Protein AF-A0A3L7J0N5-F1 (afdb_monomer)

Secondary structure (DSSP, 8-state):
-----EEEEEETT--GGGGGGSPPP-HHHHHHHHHHTTEEETTSPBP-HHHHTSSS---EEESS--EEEEEEEETTEEEEEEEEESSTT-HHHHHHHHHHHHHHHHHTEEEEEGGGSSSS--

Nearest PDB structures (foldseek):
  1zpv-assembly1_C  TM=4.474E-01  e=1.740E-02  Streptococcus pneumoniae TIGR4
  8ae6-assembly1_W  TM=3.361E-01  e=8.667E-02  Saccharomyces cerevisiae
  8adl-assembly1_W  TM=3.376E-01  e=3.532E-01  Saccharomyces cerevisiae
  2wex-assembly1_A  TM=4.745E-01  e=1.759E+00  Homo sapiens
  2fjt-assembly1_B  TM=2.652E-01  e=2.458E+00  Yersinia pestis KIM10+

Sequence (122 aa):
MLLESELVFAAVGADTENLESAPALDAAVIAELMNRYDFVTAEGIPATVGGLTRDGIHEFASSETPAAISALSDGGALRALFIELLHPDDQRVHSLVMAFDALGSSSGYRLASEDAMTEHDS

Structure (mmCIF, N/CA/C/O backbone):
data_AF-A0A3L7J0N5-F1
#
_entry.id   AF-A0A3L7J0N5-F1
#
loop_
_atom_site.group_PDB
_atom_site.id
_atom_site.type_symbol
_atom_site.label_atom_id
_atom_site.label_alt_id
_atom_site.label_comp_id
_atom_site.label_asym_id
_atom_site.label_entity_id
_atom_site.label_seq_id
_atom_site.pdbx_PDB_ins_code
_atom_site.Cartn_x
_atom_site.Cartn_y
_atom_site.Cartn_z
_atom_site.occupancy
_atom_site.B_iso_or_equiv
_atom_site.auth_seq_id
_atom_site.auth_comp_id
_atom_site.auth_asym_id
_atom_site.auth_atom_id
_atom_site.pdbx_PDB_model_num
ATOM 1 N N . MET A 1 1 ? -5.110 9.279 -24.831 1.00 30.42 1 MET A N 1
ATOM 2 C CA . MET A 1 1 ? -5.285 9.409 -23.376 1.00 30.42 1 MET A CA 1
ATOM 3 C C . MET A 1 1 ? -5.731 8.051 -22.903 1.00 30.42 1 MET A C 1
ATOM 5 O O . MET A 1 1 ? -6.859 7.682 -23.192 1.00 30.42 1 MET A O 1
ATOM 9 N N . LEU A 1 2 ? -4.809 7.260 -22.367 1.00 32.66 2 LEU A N 1
ATOM 10 C CA . LEU A 1 2 ? -5.174 6.071 -21.605 1.00 32.66 2 LEU A CA 1
ATOM 11 C C . LEU A 1 2 ? -5.375 6.586 -20.181 1.00 32.66 2 LEU A C 1
ATOM 13 O O . LEU A 1 2 ? -4.525 7.339 -19.714 1.00 32.66 2 LEU A O 1
ATOM 17 N N . LEU A 1 3 ? -6.530 6.305 -19.583 1.00 41.91 3 LEU A N 1
ATOM 18 C CA . LEU A 1 3 ? -6.736 6.541 -18.159 1.00 41.91 3 LEU A CA 1
ATOM 19 C C . LEU A 1 3 ? -5.685 5.696 -17.432 1.00 41.91 3 LEU A C 1
ATOM 21 O O . LEU A 1 3 ? -5.625 4.483 -17.633 1.00 41.91 3 LEU A O 1
ATOM 25 N N . GLU A 1 4 ? -4.785 6.358 -16.715 1.00 52.78 4 GLU A N 1
ATOM 26 C CA . GLU A 1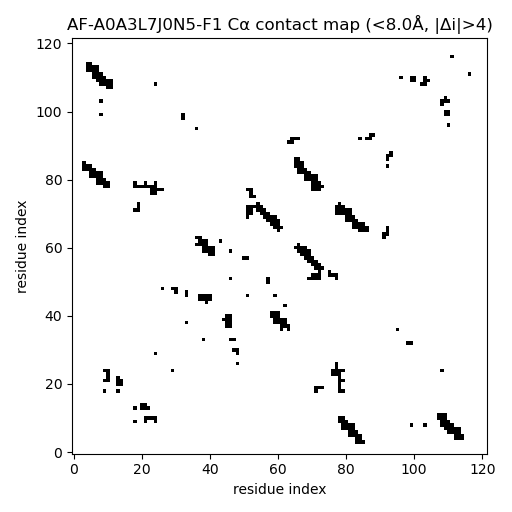 4 ? -3.852 5.716 -15.795 1.00 52.78 4 GLU A CA 1
ATOM 27 C C . GLU A 1 4 ? -4.716 5.115 -14.685 1.00 52.78 4 GLU A C 1
ATOM 29 O O . GLU A 1 4 ? -5.254 5.832 -13.850 1.00 52.78 4 GLU A O 1
ATOM 34 N N . SER A 1 5 ? -4.973 3.808 -14.757 1.00 66.00 5 SER A N 1
ATOM 35 C CA . SER A 1 5 ? -5.804 3.126 -13.769 1.00 66.00 5 SER A CA 1
ATOM 36 C C . SER A 1 5 ? -5.041 3.057 -12.448 1.00 66.00 5 SER A C 1
ATOM 38 O O . SER A 1 5 ? -4.213 2.165 -12.250 1.00 66.00 5 SER A O 1
ATOM 40 N N . GLU A 1 6 ? -5.303 4.008 -11.557 1.00 75.88 6 GLU A N 1
ATOM 41 C CA . GLU A 1 6 ? -4.825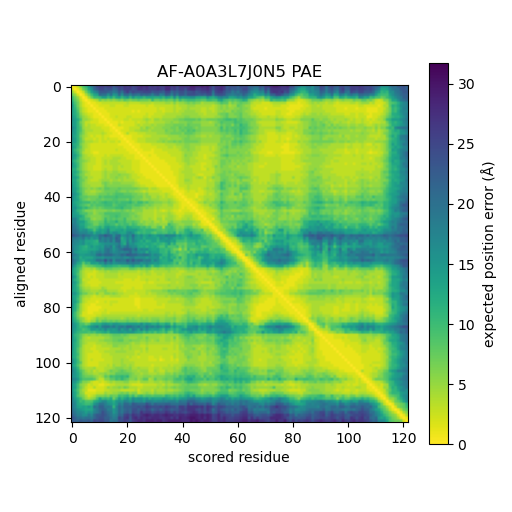 3.959 -10.182 1.00 75.88 6 GLU A CA 1
ATOM 42 C C . GLU A 1 6 ? -5.584 2.866 -9.416 1.00 75.88 6 GLU A C 1
ATOM 44 O O . GLU A 1 6 ? -6.800 2.677 -9.561 1.00 75.88 6 GLU A O 1
A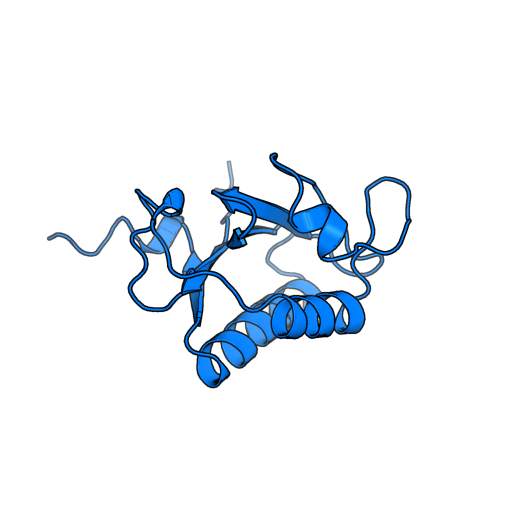TOM 49 N N . LEU A 1 7 ? -4.853 2.090 -8.617 1.00 85.62 7 LEU A N 1
ATOM 50 C CA . LEU A 1 7 ? -5.429 1.112 -7.705 1.00 85.62 7 LEU A CA 1
ATOM 51 C C . LEU A 1 7 ? -5.281 1.589 -6.264 1.00 85.62 7 LEU A C 1
ATOM 53 O O . LEU A 1 7 ? -4.198 1.980 -5.836 1.00 85.62 7 LEU A O 1
ATOM 57 N N . VAL A 1 8 ? -6.353 1.462 -5.491 1.00 88.88 8 VAL A N 1
ATOM 58 C CA . VAL A 1 8 ? -6.407 1.815 -4.075 1.00 88.88 8 VAL A CA 1
ATOM 59 C C . VAL A 1 8 ? -6.428 0.542 -3.237 1.00 88.88 8 VAL A C 1
ATOM 61 O O . VAL A 1 8 ? -7.309 -0.308 -3.389 1.00 88.88 8 VAL A O 1
ATOM 64 N N . PHE A 1 9 ? -5.466 0.410 -2.328 1.00 89.94 9 PHE A N 1
ATOM 65 C CA . PHE A 1 9 ? -5.407 -0.649 -1.327 1.00 89.94 9 PHE A CA 1
ATOM 66 C C . PHE A 1 9 ? -5.752 -0.097 0.058 1.00 89.94 9 PHE A C 1
ATOM 68 O O . PHE A 1 9 ? -4.987 0.684 0.626 1.00 89.94 9 PHE A O 1
ATOM 75 N N . ALA A 1 10 ? -6.890 -0.514 0.613 1.00 91.19 10 ALA A N 1
ATOM 76 C CA . ALA A 1 10 ? -7.414 -0.025 1.892 1.00 91.19 10 ALA A CA 1
ATOM 77 C C . AL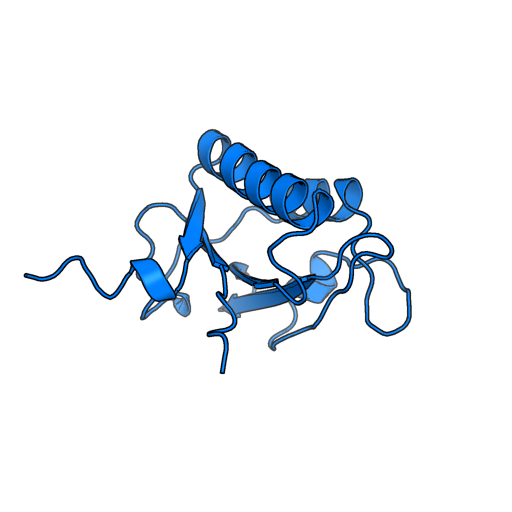A A 1 10 ? -8.173 -1.126 2.655 1.00 91.19 10 ALA A C 1
ATOM 79 O O . ALA A 1 10 ? -8.366 -2.233 2.152 1.00 91.19 10 ALA A O 1
ATOM 80 N N . ALA A 1 11 ? -8.624 -0.842 3.880 1.00 89.75 11 ALA A N 1
ATOM 81 C CA . ALA A 1 11 ? -9.469 -1.765 4.640 1.00 89.75 11 ALA A CA 1
ATOM 82 C C . ALA A 1 11 ? -10.798 -2.080 3.940 1.00 89.75 11 ALA A C 1
ATOM 84 O O . ALA A 1 11 ? -11.405 -1.225 3.297 1.00 89.75 11 ALA A O 1
ATOM 85 N N . VAL A 1 12 ? -11.277 -3.320 4.083 1.00 87.06 12 VAL A N 1
ATOM 86 C CA . VAL A 1 12 ? -12.586 -3.724 3.552 1.00 87.06 12 VAL A CA 1
ATOM 87 C C . VAL A 1 12 ? -13.678 -2.845 4.164 1.00 87.06 12 VAL A C 1
ATOM 89 O O . VAL A 1 12 ? -13.803 -2.753 5.383 1.00 87.06 12 VAL A O 1
ATOM 92 N N . GLY A 1 13 ? -14.485 -2.225 3.301 1.00 82.88 13 GLY A N 1
ATOM 93 C CA . GLY A 1 13 ? -15.552 -1.308 3.707 1.00 82.88 13 GLY A CA 1
ATOM 94 C C . GLY A 1 13 ? -15.086 0.120 4.002 1.00 82.88 13 GLY A C 1
ATOM 95 O O . GLY A 1 13 ? -15.901 0.913 4.462 1.00 82.88 13 GLY A O 1
ATOM 96 N N . ALA A 1 14 ? -13.813 0.452 3.754 1.00 86.31 14 ALA A N 1
ATOM 97 C CA . ALA A 1 14 ? -13.360 1.837 3.749 1.00 86.31 14 ALA A CA 1
ATOM 98 C C . ALA A 1 14 ? -14.085 2.637 2.657 1.00 86.31 14 ALA A C 1
ATOM 100 O O . ALA A 1 14 ? -14.281 2.147 1.543 1.00 86.31 14 ALA A O 1
ATOM 101 N N . ASP A 1 15 ? -14.464 3.864 3.001 1.00 83.88 15 ASP A N 1
ATOM 102 C CA . ASP A 1 15 ? -14.987 4.846 2.060 1.00 83.88 15 ASP A CA 1
ATOM 103 C C . ASP A 1 15 ? -13.812 5.475 1.304 1.00 83.88 15 ASP A C 1
ATOM 105 O O . ASP A 1 15 ? -12.940 6.099 1.913 1.00 83.88 15 ASP A O 1
ATOM 109 N N . THR A 1 16 ? -13.767 5.287 -0.013 1.00 77.56 16 THR A N 1
ATOM 110 C CA . THR A 1 16 ? -12.688 5.814 -0.856 1.00 77.56 16 THR A CA 1
ATOM 111 C C . THR A 1 16 ? -12.730 7.327 -1.004 1.00 77.56 16 THR A C 1
ATOM 113 O O . THR A 1 16 ? -11.689 7.925 -1.251 1.00 77.56 16 THR A O 1
ATOM 116 N N . GLU A 1 17 ? -13.886 7.963 -0.788 1.00 82.06 17 GLU A N 1
ATOM 117 C CA . GLU A 1 17 ? -13.990 9.427 -0.752 1.00 82.06 17 GLU A CA 1
ATOM 118 C C . GLU A 1 17 ? -13.494 10.008 0.584 1.00 82.06 17 GLU A C 1
ATOM 120 O O . GLU A 1 17 ? -13.232 11.207 0.686 1.00 82.06 17 GLU A O 1
ATOM 125 N N . ASN A 1 18 ? -13.336 9.166 1.614 1.00 86.75 18 ASN A N 1
ATOM 126 C CA . ASN A 1 18 ? -12.937 9.567 2.962 1.00 86.75 18 ASN A CA 1
ATOM 127 C C . ASN A 1 18 ? -11.965 8.565 3.614 1.00 86.75 18 ASN A C 1
ATOM 129 O O . ASN A 1 18 ? -12.165 8.087 4.741 1.00 86.75 18 ASN A O 1
ATOM 133 N N . LEU A 1 19 ? -10.876 8.260 2.903 1.00 87.25 19 LEU A N 1
ATOM 134 C CA . LEU A 1 19 ? -9.850 7.315 3.357 1.00 87.25 19 LEU A CA 1
ATOM 135 C C . LEU A 1 19 ? -9.119 7.771 4.629 1.00 87.25 19 LEU A C 1
ATOM 137 O O . LEU A 1 19 ? -8.589 6.932 5.352 1.00 87.25 19 LEU A O 1
ATOM 141 N N . GLU A 1 20 ? -9.136 9.064 4.961 1.00 87.69 20 GLU A N 1
ATOM 142 C CA . GLU A 1 20 ? -8.602 9.589 6.230 1.00 87.69 20 GLU A CA 1
ATOM 143 C C . GLU A 1 20 ? -9.269 8.914 7.444 1.00 87.69 20 GLU A C 1
ATOM 145 O O . GLU A 1 20 ? -8.627 8.630 8.456 1.00 87.69 20 GLU A O 1
ATOM 150 N N . SER A 1 21 ? -10.552 8.558 7.311 1.00 87.25 21 SER A N 1
ATOM 151 C CA . SER A 1 21 ? -11.324 7.863 8.345 1.00 87.25 21 SER A CA 1
ATOM 152 C C . SER A 1 21 ? -11.202 6.331 8.318 1.00 87.25 21 SER A C 1
ATOM 154 O O . SER A 1 21 ? -11.727 5.657 9.212 1.00 87.25 21 SER A O 1
ATOM 156 N N . ALA A 1 22 ? -10.518 5.762 7.318 1.00 90.06 22 ALA A N 1
ATOM 157 C CA . ALA A 1 22 ? -10.412 4.318 7.147 1.00 90.06 22 ALA A CA 1
ATOM 158 C C . ALA A 1 22 ? -9.664 3.652 8.320 1.00 90.06 22 ALA A C 1
ATOM 160 O O . ALA A 1 22 ? -8.790 4.262 8.943 1.00 90.06 22 ALA A O 1
ATOM 161 N N . PRO A 1 23 ? -9.948 2.380 8.647 1.00 91.69 23 PRO A N 1
ATOM 162 C CA . PRO A 1 23 ? -9.120 1.610 9.569 1.00 91.69 23 PRO A CA 1
ATOM 163 C C . PRO A 1 23 ? -7.639 1.619 9.167 1.00 91.69 23 PRO A C 1
ATOM 165 O O . PRO A 1 23 ? -7.306 1.597 7.985 1.00 91.69 23 PRO A O 1
ATOM 168 N N . ALA A 1 24 ? -6.750 1.642 10.163 1.00 90.81 24 ALA A N 1
ATOM 169 C CA . ALA A 1 24 ? -5.314 1.610 9.917 1.00 90.81 24 ALA A CA 1
ATOM 170 C C . ALA A 1 24 ? -4.898 0.283 9.263 1.00 90.81 24 ALA A C 1
ATOM 172 O O . ALA A 1 24 ? -5.293 -0.790 9.724 1.00 90.81 24 ALA A O 1
ATOM 173 N N . LEU A 1 25 ? -4.061 0.368 8.232 1.00 90.38 25 LEU A N 1
ATOM 174 C CA . LEU A 1 25 ? -3.349 -0.768 7.669 1.00 90.38 25 LEU A CA 1
ATOM 175 C C . LEU A 1 25 ? -2.254 -1.224 8.637 1.00 90.38 25 LEU A C 1
ATOM 177 O O . LEU A 1 25 ? -1.553 -0.415 9.252 1.00 90.38 25 LEU A O 1
ATOM 181 N N . ASP A 1 26 ? -2.079 -2.536 8.746 1.00 89.38 26 ASP A N 1
ATOM 182 C CA . ASP A 1 26 ? -1.008 -3.122 9.543 1.00 89.38 26 ASP A CA 1
ATOM 183 C C . ASP A 1 26 ? 0.355 -2.875 8.878 1.00 89.38 26 ASP A C 1
ATOM 185 O O . ASP A 1 26 ? 0.679 -3.412 7.815 1.00 89.38 26 ASP A O 1
ATOM 189 N N . ALA A 1 27 ? 1.180 -2.071 9.548 1.00 84.38 27 ALA A N 1
ATOM 190 C CA . ALA A 1 27 ? 2.533 -1.734 9.133 1.00 84.38 27 ALA A CA 1
ATOM 191 C C . ALA A 1 27 ? 3.421 -2.967 8.879 1.00 84.38 27 ALA A C 1
ATOM 193 O O . ALA A 1 27 ? 4.242 -2.941 7.965 1.00 84.38 27 ALA A O 1
ATOM 194 N N . ALA A 1 28 ? 3.279 -4.046 9.653 1.00 85.44 28 ALA A N 1
ATOM 195 C CA . ALA A 1 28 ? 4.081 -5.256 9.472 1.00 85.44 28 ALA A CA 1
ATOM 196 C C . ALA A 1 28 ? 3.702 -5.995 8.181 1.00 85.44 28 ALA A C 1
ATOM 198 O O . ALA A 1 28 ? 4.580 -6.468 7.458 1.00 85.44 28 ALA A O 1
ATOM 199 N N . VAL A 1 29 ? 2.407 -6.031 7.865 1.00 85.44 29 VAL A N 1
ATOM 200 C CA . VAL A 1 29 ? 1.874 -6.638 6.637 1.00 85.44 29 VAL A CA 1
ATOM 201 C C . VAL A 1 29 ? 2.365 -5.877 5.403 1.00 85.44 29 VAL A C 1
ATOM 203 O O . VAL A 1 29 ? 2.835 -6.482 4.440 1.00 85.44 29 VAL A O 1
ATOM 206 N N . ILE A 1 30 ? 2.343 -4.542 5.456 1.00 84.94 30 ILE A N 1
ATOM 207 C CA . ILE A 1 30 ? 2.870 -3.706 4.372 1.00 84.94 30 ILE A CA 1
ATOM 208 C C . ILE A 1 30 ? 4.392 -3.851 4.241 1.00 84.94 30 ILE A C 1
ATOM 210 O O . ILE A 1 30 ? 4.890 -3.988 3.125 1.00 84.94 30 ILE A O 1
ATOM 214 N N . ALA A 1 31 ? 5.139 -3.909 5.351 1.00 83.00 31 ALA A N 1
ATOM 215 C CA . ALA A 1 31 ? 6.589 -4.124 5.322 1.00 83.00 31 ALA A CA 1
ATOM 216 C C . ALA A 1 31 ? 6.980 -5.433 4.619 1.00 83.00 31 ALA A C 1
ATOM 218 O O . ALA A 1 31 ? 7.962 -5.467 3.875 1.00 83.00 31 ALA A O 1
ATOM 219 N N . GLU A 1 32 ? 6.236 -6.518 4.856 1.00 83.25 32 GLU A N 1
ATOM 220 C CA . GLU A 1 32 ? 6.483 -7.803 4.198 1.00 83.25 32 GLU A CA 1
ATOM 221 C C . GLU A 1 32 ? 6.315 -7.690 2.679 1.00 83.25 32 GLU A C 1
ATOM 223 O O . GLU A 1 32 ? 7.166 -8.173 1.928 1.00 83.25 32 GLU A O 1
ATOM 228 N N . LEU A 1 33 ? 5.255 -7.015 2.226 1.00 81.25 33 LEU A N 1
ATOM 229 C CA . LEU A 1 33 ? 5.007 -6.805 0.804 1.00 81.25 33 LEU A CA 1
ATOM 230 C C . LEU A 1 33 ? 6.107 -5.950 0.161 1.00 81.25 33 LEU A C 1
ATOM 232 O O . LEU A 1 33 ? 6.651 -6.340 -0.869 1.00 81.25 33 LEU A O 1
ATOM 236 N N . MET A 1 34 ? 6.501 -4.843 0.793 1.00 79.81 34 MET A N 1
ATOM 237 C CA . MET A 1 34 ? 7.573 -3.980 0.281 1.00 79.81 34 MET A CA 1
ATOM 238 C C . MET A 1 34 ? 8.900 -4.729 0.121 1.00 79.81 34 MET A C 1
ATOM 240 O O . MET A 1 34 ? 9.575 -4.573 -0.893 1.00 79.81 34 MET A O 1
ATOM 244 N N . ASN A 1 35 ? 9.255 -5.562 1.104 1.00 79.31 35 ASN A N 1
ATOM 245 C CA . ASN A 1 35 ? 10.467 -6.380 1.055 1.00 79.31 35 ASN A CA 1
ATOM 246 C C . ASN A 1 35 ? 10.387 -7.475 -0.015 1.00 79.31 35 ASN A C 1
ATOM 248 O O . ASN A 1 35 ? 11.398 -7.821 -0.609 1.00 79.31 35 ASN A O 1
ATOM 252 N N . ARG A 1 36 ? 9.201 -8.046 -0.259 1.00 79.12 36 ARG A N 1
ATOM 253 C CA . ARG A 1 36 ? 9.014 -9.098 -1.270 1.00 79.12 36 ARG A CA 1
ATOM 254 C C . ARG A 1 36 ? 9.188 -8.583 -2.702 1.00 79.12 36 ARG A C 1
ATOM 256 O O . ARG A 1 36 ? 9.572 -9.369 -3.562 1.00 79.12 36 ARG A O 1
ATOM 263 N N . TYR A 1 37 ? 8.886 -7.310 -2.948 1.00 76.25 37 TYR A N 1
ATOM 264 C CA . TYR A 1 37 ? 8.915 -6.695 -4.282 1.00 76.25 37 TYR A CA 1
ATOM 265 C C . TYR A 1 37 ? 10.009 -5.629 -4.448 1.00 76.25 37 TYR A C 1
ATOM 267 O O . TYR A 1 37 ? 9.986 -4.874 -5.426 1.00 76.25 37 TYR A O 1
ATOM 275 N N . ASP A 1 38 ? 10.955 -5.574 -3.504 1.00 76.81 38 ASP A N 1
ATOM 276 C CA . ASP A 1 38 ? 12.122 -4.687 -3.516 1.00 76.81 38 ASP A CA 1
ATOM 277 C C . ASP A 1 38 ? 11.762 -3.238 -3.877 1.00 76.81 38 ASP A C 1
ATOM 279 O O . ASP A 1 38 ? 12.318 -2.638 -4.805 1.00 76.81 38 ASP A O 1
ATOM 283 N N . PHE A 1 39 ? 10.779 -2.674 -3.169 1.00 78.12 39 PHE A N 1
ATOM 284 C CA . PHE A 1 39 ? 10.396 -1.277 -3.374 1.00 78.12 39 PHE A CA 1
ATOM 285 C C . PHE A 1 39 ? 11.572 -0.366 -3.025 1.00 78.12 39 PHE A C 1
ATOM 287 O O . PHE A 1 39 ? 12.170 -0.490 -1.954 1.00 78.12 39 PHE A O 1
ATOM 294 N N . VAL A 1 40 ? 11.883 0.578 -3.909 1.00 74.94 40 VAL A N 1
ATOM 295 C CA . VAL A 1 40 ? 12.939 1.573 -3.736 1.00 74.94 40 VAL A CA 1
ATOM 296 C C . VAL A 1 40 ? 12.405 2.986 -3.966 1.00 74.94 40 VAL A C 1
ATOM 298 O O . VAL A 1 40 ? 11.444 3.210 -4.696 1.00 74.94 40 VAL A O 1
ATOM 301 N N . THR A 1 41 ? 13.016 3.972 -3.322 1.00 71.94 41 THR A N 1
ATOM 302 C CA . THR A 1 41 ? 12.755 5.388 -3.607 1.00 71.94 41 THR A CA 1
ATOM 303 C C . THR A 1 41 ? 13.290 5.763 -4.992 1.00 71.94 41 THR A C 1
ATOM 305 O O . THR A 1 41 ? 14.095 5.034 -5.576 1.00 71.94 41 THR A O 1
ATOM 308 N N . ALA A 1 42 ? 12.938 6.953 -5.486 1.00 66.94 42 ALA A N 1
ATOM 309 C CA . ALA A 1 42 ? 13.540 7.533 -6.694 1.00 66.94 42 ALA A CA 1
ATOM 310 C C . ALA A 1 42 ? 15.087 7.603 -6.654 1.00 66.94 42 ALA A C 1
ATOM 312 O O . ALA A 1 42 ? 15.745 7.645 -7.691 1.00 66.94 42 ALA A O 1
ATOM 313 N N . GLU A 1 43 ? 15.680 7.588 -5.458 1.00 68.12 43 GLU A N 1
ATOM 314 C CA . GLU A 1 43 ? 17.130 7.609 -5.230 1.00 68.12 43 GLU A CA 1
ATOM 315 C C . GLU A 1 43 ? 17.756 6.198 -5.199 1.00 68.12 43 GLU A C 1
ATOM 317 O O . GLU A 1 43 ? 18.963 6.060 -5.000 1.00 68.12 43 GLU A O 1
ATOM 322 N N . GLY A 1 44 ? 16.956 5.139 -5.384 1.00 69.31 44 GLY A N 1
ATOM 323 C CA . GLY A 1 44 ? 17.403 3.743 -5.364 1.00 69.31 44 GLY A CA 1
ATOM 324 C C . GLY A 1 44 ? 17.616 3.166 -3.961 1.00 69.31 44 GLY A C 1
ATOM 325 O O . GLY A 1 44 ? 18.298 2.153 -3.807 1.00 69.31 44 GLY A O 1
ATOM 326 N N . ILE A 1 45 ? 17.064 3.806 -2.927 1.00 77.12 45 ILE A N 1
ATOM 327 C CA . ILE A 1 45 ? 17.177 3.362 -1.531 1.00 77.12 45 ILE A CA 1
ATOM 328 C C . ILE A 1 45 ? 15.984 2.457 -1.200 1.00 77.12 45 ILE A C 1
ATOM 330 O O . ILE A 1 45 ? 14.864 2.841 -1.532 1.00 77.12 45 ILE A O 1
ATOM 334 N N . PRO A 1 46 ? 16.165 1.311 -0.512 1.00 77.25 46 PRO A N 1
ATOM 335 C CA . PRO A 1 46 ? 15.049 0.477 -0.072 1.00 77.25 46 PRO A CA 1
ATOM 336 C C . PRO A 1 46 ? 13.991 1.278 0.689 1.00 77.25 46 PRO A C 1
ATOM 338 O O . PRO A 1 46 ? 14.290 1.978 1.663 1.00 77.25 46 PRO A O 1
ATOM 341 N N . ALA A 1 47 ? 12.749 1.177 0.230 1.00 75.75 47 ALA A N 1
ATOM 342 C CA . ALA A 1 47 ? 11.611 1.816 0.853 1.00 75.75 47 ALA A CA 1
ATOM 343 C C . ALA A 1 47 ? 11.364 1.200 2.237 1.00 75.75 47 ALA A C 1
ATOM 345 O O . ALA A 1 47 ? 11.547 0.004 2.460 1.00 75.75 47 ALA A O 1
ATOM 346 N N . THR A 1 48 ? 10.930 2.021 3.189 1.00 77.19 48 THR A N 1
ATOM 347 C CA . THR A 1 48 ? 10.599 1.566 4.546 1.00 77.19 48 THR A CA 1
ATOM 348 C C . THR A 1 48 ? 9.194 2.013 4.906 1.00 77.19 48 THR A C 1
ATOM 350 O O . THR A 1 48 ? 8.742 3.060 4.442 1.00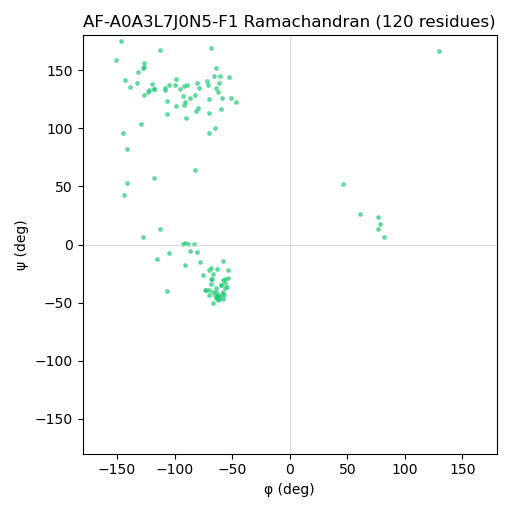 77.19 48 THR A O 1
ATOM 353 N N . VAL A 1 49 ? 8.517 1.274 5.787 1.00 74.75 49 VAL A N 1
ATOM 354 C CA . VAL A 1 49 ? 7.188 1.679 6.273 1.00 74.75 49 VAL A CA 1
ATOM 355 C C . VAL A 1 49 ? 7.237 3.033 6.976 1.00 74.75 49 VAL A C 1
ATOM 357 O O . VAL A 1 49 ? 6.346 3.844 6.781 1.00 74.75 49 VAL A O 1
ATOM 360 N N . GLY A 1 50 ? 8.326 3.335 7.693 1.00 70.00 50 GLY A N 1
ATOM 361 C CA . GLY A 1 50 ? 8.552 4.666 8.266 1.00 70.00 50 GLY A CA 1
ATOM 362 C C . GLY A 1 50 ? 8.569 5.790 7.218 1.00 70.00 50 GLY A C 1
ATOM 363 O O . GLY A 1 50 ? 8.169 6.915 7.513 1.00 70.00 50 GLY A O 1
ATOM 364 N N . GLY A 1 51 ? 9.008 5.480 5.993 1.00 68.25 51 GLY A N 1
ATOM 365 C CA . GLY A 1 51 ? 8.932 6.368 4.834 1.00 68.25 51 GLY A CA 1
ATOM 366 C C . GLY A 1 51 ? 7.510 6.528 4.293 1.00 68.25 51 GLY A C 1
ATOM 367 O O . GLY A 1 51 ? 7.129 7.648 3.983 1.00 68.25 51 GLY A O 1
ATOM 368 N N . LEU A 1 52 ? 6.712 5.452 4.264 1.00 65.94 52 LEU A N 1
ATOM 369 C CA . LEU A 1 52 ? 5.289 5.490 3.878 1.00 65.94 52 LEU A CA 1
ATOM 370 C C . LEU A 1 52 ? 4.414 6.248 4.884 1.00 65.94 52 LEU A C 1
ATOM 372 O O . LEU A 1 52 ? 3.401 6.830 4.514 1.00 65.94 52 LEU A O 1
ATOM 376 N N . THR A 1 53 ? 4.796 6.233 6.162 1.00 60.62 53 THR A N 1
ATOM 377 C CA . THR A 1 53 ? 4.046 6.882 7.246 1.00 60.62 53 THR A CA 1
ATOM 378 C C . THR A 1 53 ? 4.336 8.377 7.407 1.00 60.62 53 THR A C 1
ATOM 380 O O . THR A 1 53 ? 3.823 9.000 8.333 1.00 60.62 53 THR A O 1
ATOM 383 N N . ARG A 1 54 ? 5.206 8.961 6.571 1.00 60.03 54 ARG A N 1
ATOM 384 C CA . ARG A 1 54 ? 5.429 10.414 6.546 1.00 60.03 54 ARG A CA 1
ATOM 385 C C . ARG A 1 54 ? 4.347 11.071 5.699 1.00 60.03 54 ARG A C 1
ATOM 387 O O . ARG A 1 54 ? 4.201 10.687 4.547 1.00 60.03 54 ARG A O 1
ATOM 394 N N . ASP A 1 55 ? 3.678 12.087 6.241 1.00 49.34 55 ASP A N 1
ATOM 395 C CA . ASP A 1 55 ? 2.646 12.857 5.535 1.00 49.34 55 ASP A CA 1
ATOM 396 C C . ASP A 1 55 ? 3.102 13.254 4.120 1.00 49.34 55 ASP A C 1
ATOM 398 O O . ASP A 1 55 ? 4.143 13.900 3.950 1.00 49.34 55 ASP A O 1
ATOM 402 N N . GLY A 1 56 ? 2.328 12.852 3.110 1.00 49.34 56 GLY A N 1
ATOM 403 C CA . GLY A 1 56 ? 2.570 13.170 1.704 1.00 49.34 56 GLY A CA 1
ATOM 404 C C . GLY A 1 56 ? 2.531 11.961 0.769 1.00 49.34 56 GLY A C 1
ATOM 405 O O . GLY A 1 56 ? 2.575 10.808 1.187 1.00 49.34 56 GLY A O 1
ATOM 406 N N . ILE A 1 57 ? 2.462 12.258 -0.527 1.00 51.38 57 ILE A N 1
ATOM 407 C CA . ILE A 1 57 ? 2.587 11.291 -1.619 1.00 51.38 57 ILE A CA 1
ATOM 408 C C . ILE A 1 57 ? 4.086 11.051 -1.827 1.00 51.38 57 ILE A C 1
ATOM 410 O O . ILE A 1 57 ? 4.825 11.973 -2.172 1.00 51.38 57 ILE A O 1
ATOM 414 N N . HIS A 1 58 ? 4.549 9.831 -1.570 1.00 59.06 58 HIS A N 1
ATOM 415 C CA . HIS A 1 58 ? 5.909 9.398 -1.901 1.00 59.06 58 HIS A CA 1
ATOM 416 C C . HIS A 1 58 ? 5.806 8.498 -3.115 1.00 59.06 5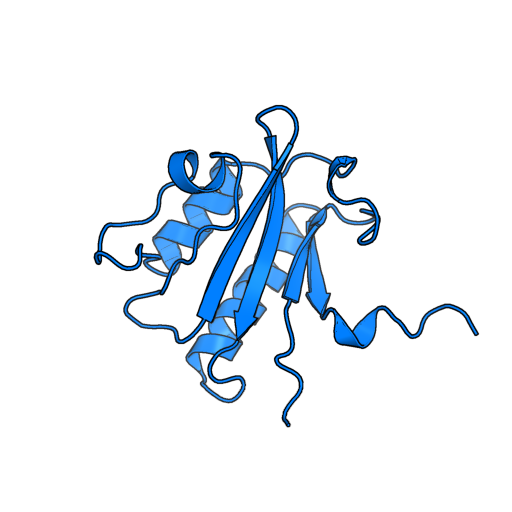8 HIS A C 1
ATOM 418 O O . HIS A 1 58 ? 4.901 7.682 -3.140 1.00 59.06 58 HIS A O 1
ATOM 424 N N . GLU A 1 59 ? 6.693 8.629 -4.092 1.00 55.12 59 GLU A N 1
ATOM 425 C CA . GLU A 1 59 ? 6.753 7.719 -5.235 1.00 55.12 59 GLU A CA 1
ATOM 426 C C . GLU A 1 59 ? 7.854 6.687 -4.982 1.00 55.12 59 GLU A C 1
ATOM 428 O O . GLU A 1 59 ? 9.034 7.027 -4.823 1.00 55.12 59 GLU A O 1
ATOM 433 N N . PHE A 1 60 ? 7.472 5.415 -4.934 1.00 61.81 60 PHE A N 1
ATOM 434 C CA . PHE A 1 60 ? 8.422 4.305 -4.939 1.00 61.81 60 PHE A CA 1
ATOM 435 C C . PHE A 1 60 ? 8.361 3.601 -6.283 1.00 61.81 60 PHE A C 1
ATOM 437 O O . PHE A 1 60 ? 7.276 3.275 -6.753 1.00 61.81 60 PHE A O 1
ATOM 444 N N . ALA A 1 61 ? 9.526 3.334 -6.861 1.00 57.28 61 ALA A N 1
ATOM 445 C CA . ALA A 1 61 ? 9.673 2.414 -7.975 1.00 57.28 61 ALA A CA 1
ATOM 446 C C . ALA A 1 61 ? 10.153 1.079 -7.408 1.00 57.28 61 ALA A C 1
ATOM 448 O O . ALA A 1 61 ? 10.980 1.043 -6.505 1.00 57.28 61 ALA A O 1
ATOM 449 N N . SER A 1 62 ? 9.694 -0.049 -7.929 1.00 56.75 62 SER A N 1
ATOM 450 C CA . SER A 1 62 ? 10.459 -1.284 -7.743 1.00 56.75 62 SER A CA 1
ATOM 451 C C . SER A 1 62 ? 11.582 -1.272 -8.776 1.00 56.75 62 SER A C 1
ATOM 453 O O . SER A 1 62 ? 11.345 -0.919 -9.931 1.00 56.75 62 SER A O 1
ATOM 455 N N . SER A 1 63 ? 12.797 -1.690 -8.405 1.00 55.66 63 SER A N 1
ATOM 456 C CA . SER A 1 63 ? 13.889 -1.840 -9.388 1.00 55.66 63 SER A CA 1
ATOM 457 C C . SER A 1 63 ? 13.533 -2.811 -10.528 1.00 55.66 63 SER A C 1
ATOM 459 O O . SER A 1 63 ? 14.175 -2.804 -11.580 1.00 55.66 63 SER A O 1
ATOM 461 N N . GLU A 1 64 ? 12.468 -3.601 -10.344 1.00 57.84 64 GLU A N 1
ATOM 462 C CA . GLU A 1 64 ? 11.945 -4.544 -11.320 1.00 57.84 64 GLU A CA 1
ATOM 463 C C . GLU A 1 64 ? 10.534 -4.220 -11.844 1.00 57.84 64 GLU A C 1
ATOM 465 O O . GLU A 1 64 ? 10.140 -4.816 -12.846 1.00 57.84 64 GLU A O 1
ATOM 470 N N . THR A 1 65 ? 9.770 -3.297 -11.249 1.00 61.69 65 THR A N 1
ATOM 471 C CA . THR A 1 65 ? 8.330 -3.139 -11.561 1.00 61.69 65 THR A CA 1
ATOM 472 C C . THR A 1 65 ? 7.976 -1.697 -11.947 1.00 61.69 65 THR A C 1
ATOM 474 O O . THR A 1 65 ? 8.291 -0.787 -11.180 1.00 61.69 65 THR A O 1
ATOM 477 N N . PRO A 1 66 ? 7.297 -1.465 -13.090 1.00 67.56 66 PRO A N 1
ATOM 478 C CA . PRO A 1 66 ? 6.912 -0.132 -13.556 1.00 67.56 66 PRO A CA 1
ATOM 479 C C . PRO A 1 66 ? 5.615 0.341 -12.874 1.00 67.56 66 PRO A C 1
ATOM 481 O O . PRO A 1 66 ? 4.581 0.492 -13.522 1.00 67.56 66 PRO A O 1
ATOM 484 N N . ALA A 1 67 ? 5.652 0.530 -11.557 1.00 69.06 67 ALA A N 1
ATOM 485 C CA . ALA A 1 67 ? 4.547 1.099 -10.790 1.00 69.06 67 ALA A CA 1
ATOM 486 C C . ALA A 1 67 ? 5.077 2.180 -9.847 1.00 69.06 67 ALA A C 1
ATOM 488 O O . ALA A 1 67 ? 6.139 1.986 -9.249 1.00 69.06 67 ALA A O 1
ATOM 489 N N . ALA A 1 68 ? 4.340 3.283 -9.725 1.00 75.06 68 ALA A N 1
ATOM 490 C CA . ALA A 1 68 ? 4.533 4.266 -8.672 1.00 75.06 68 ALA A CA 1
ATOM 491 C C . ALA A 1 68 ? 3.559 3.948 -7.535 1.00 75.06 68 ALA A C 1
ATOM 493 O O . ALA A 1 68 ? 2.398 3.622 -7.765 1.00 75.06 68 ALA A O 1
ATOM 494 N N . ILE A 1 69 ? 4.047 3.964 -6.299 1.00 76.69 69 ILE A N 1
ATOM 495 C CA . ILE A 1 69 ? 3.226 3.659 -5.123 1.00 76.69 69 ILE A CA 1
ATOM 496 C C . ILE A 1 69 ? 3.278 4.834 -4.190 1.00 76.69 69 ILE A C 1
ATOM 498 O O . ILE A 1 69 ? 4.381 5.261 -3.878 1.00 76.69 69 ILE A O 1
ATOM 502 N N . SER A 1 70 ? 2.127 5.269 -3.695 1.00 78.19 70 SER A N 1
ATOM 503 C CA . SER A 1 70 ? 1.989 6.349 -2.725 1.00 78.19 70 SER A CA 1
ATOM 504 C C . SER A 1 70 ? 1.174 5.918 -1.517 1.00 78.19 70 SER A C 1
ATOM 506 O O . SER A 1 70 ? 0.420 4.954 -1.569 1.00 78.19 70 SER A O 1
ATOM 508 N N . ALA A 1 71 ? 1.366 6.594 -0.388 1.00 82.69 71 ALA A N 1
ATOM 509 C CA . ALA A 1 71 ? 0.759 6.222 0.882 1.00 82.69 71 ALA A CA 1
ATOM 510 C C . ALA A 1 71 ? -0.065 7.375 1.446 1.00 82.69 71 ALA A C 1
ATOM 512 O O . ALA A 1 71 ? 0.430 8.492 1.559 1.00 82.69 71 ALA A O 1
ATOM 513 N N . LEU A 1 72 ? -1.300 7.087 1.857 1.00 85.38 72 LEU A N 1
ATOM 514 C CA . LEU A 1 72 ? -2.073 7.998 2.692 1.00 85.38 72 LEU A CA 1
ATOM 515 C C . LEU A 1 72 ? -1.824 7.658 4.152 1.00 85.38 72 LEU A C 1
ATOM 517 O O . LEU A 1 72 ? -2.160 6.559 4.600 1.00 85.38 72 LEU A O 1
ATOM 521 N N . SER A 1 73 ? -1.303 8.621 4.900 1.00 85.31 73 SER A N 1
ATOM 522 C CA . SER A 1 73 ? -1.198 8.531 6.351 1.00 85.31 73 SER A CA 1
ATOM 523 C C . SER A 1 73 ? -2.017 9.636 6.997 1.00 85.31 73 SER A C 1
ATOM 525 O O . SER A 1 73 ? -1.924 10.785 6.585 1.00 85.31 73 SER A O 1
ATOM 527 N N . ASP A 1 74 ? -2.803 9.279 8.012 1.00 84.94 74 ASP A N 1
ATOM 528 C CA . ASP A 1 74 ? -3.554 10.234 8.827 1.00 84.94 74 ASP A CA 1
ATOM 529 C C . ASP A 1 74 ? -3.501 9.837 10.307 1.00 84.94 74 ASP A C 1
ATOM 531 O O . ASP A 1 74 ? -3.636 8.660 10.673 1.00 84.94 74 ASP A O 1
ATOM 535 N N . GLY A 1 75 ? -3.261 10.825 11.171 1.00 82.06 75 GLY A N 1
ATOM 536 C CA . GLY A 1 75 ? -3.092 10.617 12.611 1.00 82.06 75 GLY A CA 1
ATOM 537 C C . GLY A 1 75 ? -1.913 9.703 12.979 1.00 82.06 75 GLY A C 1
ATOM 538 O O . GLY A 1 75 ? -1.953 9.046 14.019 1.00 82.06 75 GLY A O 1
ATOM 539 N N . GLY A 1 76 ? -0.881 9.625 12.129 1.00 80.44 76 GLY A N 1
ATOM 540 C CA . GLY A 1 76 ? 0.277 8.739 12.316 1.00 80.44 76 GLY A CA 1
ATOM 541 C C . GLY A 1 76 ? 0.015 7.266 11.983 1.00 80.44 76 GLY A C 1
ATOM 542 O O . GLY A 1 76 ? 0.818 6.409 12.351 1.00 80.44 76 GLY A O 1
ATOM 543 N N . ALA A 1 77 ? -1.095 6.963 11.308 1.00 84.88 77 ALA A N 1
ATOM 544 C CA . ALA A 1 77 ? -1.434 5.624 10.848 1.00 84.88 77 ALA A CA 1
ATOM 545 C C . ALA A 1 77 ? -1.570 5.593 9.325 1.00 84.88 77 ALA A C 1
ATOM 547 O O . ALA A 1 77 ? -2.172 6.486 8.732 1.00 84.88 77 ALA A O 1
ATOM 548 N N . LEU A 1 78 ? -1.046 4.535 8.707 1.00 88.56 78 LEU A N 1
ATOM 549 C CA . LEU A 1 78 ? -1.224 4.273 7.284 1.00 88.56 78 LEU A CA 1
ATOM 550 C C . LEU A 1 78 ? -2.680 3.865 7.029 1.00 88.56 78 LEU A C 1
ATOM 552 O O . LEU A 1 78 ? -3.171 2.933 7.661 1.00 88.56 78 LEU A O 1
ATOM 556 N N . ARG A 1 79 ? -3.371 4.558 6.127 1.00 89.50 79 ARG A N 1
ATOM 557 C CA . ARG A 1 79 ? -4.799 4.356 5.828 1.00 89.50 79 ARG A CA 1
ATOM 558 C C . ARG A 1 79 ? -5.025 3.665 4.494 1.00 89.50 79 ARG A C 1
ATOM 560 O O . ARG A 1 79 ? -5.886 2.796 4.388 1.00 89.50 79 ARG A O 1
ATOM 567 N N . ALA A 1 80 ? -4.233 4.042 3.498 1.00 89.31 80 ALA A N 1
ATOM 568 C CA . ALA A 1 80 ? -4.330 3.505 2.153 1.00 89.31 80 ALA A CA 1
ATOM 569 C C . ALA A 1 80 ? -2.973 3.521 1.448 1.00 89.31 80 ALA A C 1
ATOM 571 O O . ALA A 1 80 ? -2.079 4.296 1.804 1.00 89.31 80 ALA A O 1
ATOM 572 N N . LEU A 1 81 ? -2.847 2.674 0.431 1.00 86.94 81 LEU A N 1
ATOM 573 C CA . LEU A 1 81 ? -1.797 2.756 -0.576 1.00 86.94 81 LEU A CA 1
ATOM 574 C C . LEU A 1 81 ? -2.442 2.980 -1.942 1.00 86.94 81 LEU A C 1
ATOM 576 O O . LEU A 1 81 ? -3.391 2.283 -2.291 1.00 86.94 81 LEU A O 1
ATOM 580 N N . PHE A 1 82 ? -1.902 3.922 -2.697 1.00 84.56 82 PHE A N 1
ATOM 581 C CA . PHE A 1 82 ? -2.230 4.171 -4.093 1.00 84.56 82 PHE A CA 1
ATOM 582 C C . PHE A 1 82 ? -1.153 3.532 -4.957 1.00 84.56 82 PHE A C 1
ATOM 584 O O . PHE A 1 82 ? 0.029 3.595 -4.617 1.00 84.56 82 PHE A O 1
ATO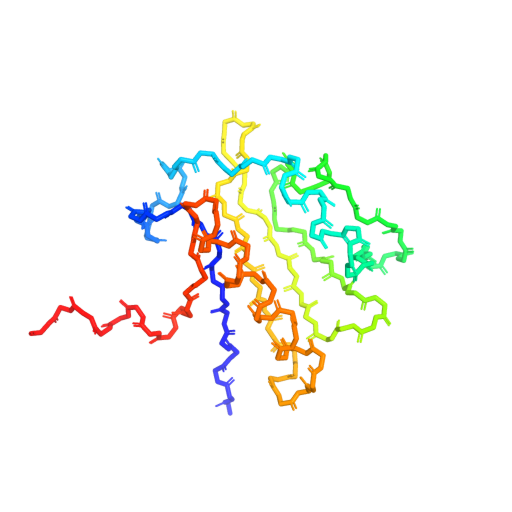M 591 N N . ILE A 1 83 ? -1.555 2.867 -6.031 1.00 80.94 83 ILE A N 1
ATOM 592 C CA . ILE A 1 83 ? -0.666 2.145 -6.936 1.00 80.94 83 ILE A CA 1
ATOM 593 C C . ILE A 1 83 ? -0.997 2.605 -8.350 1.00 80.94 83 ILE A C 1
ATOM 595 O O . ILE A 1 83 ? -1.992 2.182 -8.936 1.00 80.94 83 ILE A O 1
ATOM 599 N N . GLU A 1 84 ? -0.140 3.450 -8.896 1.00 78.81 84 GLU A N 1
ATOM 600 C CA . GLU A 1 84 ? -0.220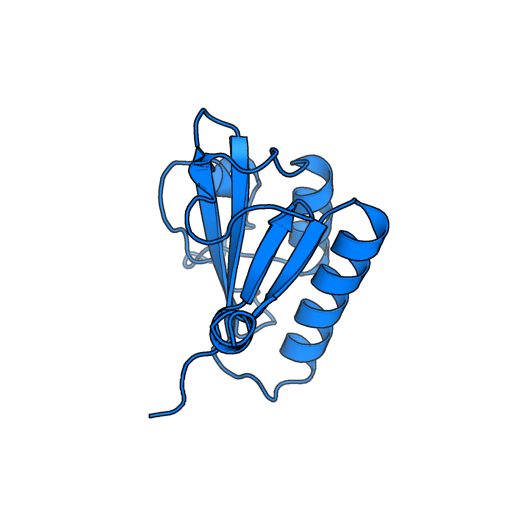 3.937 -10.262 1.00 78.81 84 GLU A CA 1
ATOM 601 C C . GLU A 1 84 ? 0.584 3.013 -11.186 1.00 78.81 84 GLU A C 1
ATOM 603 O O . GLU A 1 84 ? 1.780 2.762 -10.992 1.00 78.81 84 GLU A O 1
ATOM 608 N N . LEU A 1 85 ? -0.088 2.461 -12.197 1.00 75.31 85 LEU A N 1
ATOM 609 C CA . LEU A 1 85 ? 0.509 1.522 -13.142 1.00 75.31 85 LEU A CA 1
ATOM 610 C C . LEU A 1 85 ? 1.100 2.275 -14.337 1.00 75.31 85 LEU A C 1
ATOM 612 O O . LEU A 1 85 ? 0.369 2.724 -15.215 1.00 75.31 85 LEU A O 1
ATOM 616 N N . LEU A 1 86 ? 2.430 2.336 -14.432 1.00 71.00 86 LEU A N 1
ATOM 617 C CA . LEU A 1 86 ? 3.108 3.037 -15.530 1.00 71.00 86 LEU A CA 1
ATOM 618 C C . LEU A 1 86 ? 3.051 2.232 -16.845 1.00 71.00 86 LEU A C 1
ATOM 620 O O . LEU A 1 86 ? 3.070 2.812 -17.931 1.00 71.00 86 LEU A O 1
ATOM 624 N N . HIS A 1 87 ? 2.933 0.896 -16.760 1.00 69.31 87 HIS A N 1
ATOM 625 C CA . HIS A 1 87 ? 2.706 -0.013 -17.896 1.00 69.31 87 HIS A CA 1
ATOM 626 C C . HIS A 1 87 ? 1.807 -1.211 -17.504 1.00 69.31 87 HIS A C 1
ATOM 628 O O . HIS A 1 87 ? 2.315 -2.211 -16.995 1.00 69.31 87 HIS A O 1
ATOM 634 N N . PRO A 1 88 ? 0.483 -1.163 -17.749 1.00 58.91 88 PRO A N 1
ATOM 635 C CA . PRO A 1 88 ? -0.473 -2.133 -17.193 1.00 58.91 88 PRO A CA 1
ATOM 636 C C . PRO A 1 88 ? -0.352 -3.573 -17.734 1.00 58.91 88 PRO A C 1
ATOM 638 O O . PRO A 1 88 ? -0.790 -4.507 -17.066 1.00 58.91 88 PRO A O 1
ATOM 641 N N . ASP A 1 89 ? 0.270 -3.774 -18.900 1.00 65.38 89 ASP A N 1
ATOM 642 C CA . ASP A 1 89 ? 0.352 -5.084 -19.573 1.00 65.38 89 ASP A CA 1
ATOM 643 C C . ASP A 1 89 ? 1.590 -5.921 -19.193 1.00 65.38 89 ASP A C 1
ATOM 645 O O . ASP A 1 89 ? 1.786 -7.024 -19.713 1.00 65.38 89 ASP A O 1
ATOM 649 N N . ASP A 1 90 ? 2.452 -5.427 -18.303 1.00 71.06 90 ASP A N 1
ATOM 650 C CA . ASP A 1 90 ? 3.678 -6.140 -17.950 1.00 71.06 90 ASP A CA 1
ATOM 651 C C . ASP A 1 90 ? 3.395 -7.280 -16.952 1.00 71.06 90 ASP A C 1
ATOM 653 O O . ASP A 1 90 ? 2.713 -7.096 -15.939 1.00 71.06 90 ASP A O 1
ATOM 657 N N . GLN A 1 91 ? 3.961 -8.472 -17.177 1.00 74.88 91 GLN A N 1
ATOM 658 C CA . GLN A 1 91 ? 3.746 -9.655 -16.317 1.00 74.88 91 GLN A CA 1
ATOM 659 C C . GLN A 1 91 ? 4.054 -9.366 -14.833 1.00 74.88 91 GLN A C 1
ATOM 661 O O . GLN A 1 91 ? 3.473 -9.964 -13.920 1.00 74.88 91 GLN A O 1
ATOM 666 N N . ARG A 1 92 ? 4.971 -8.429 -14.589 1.00 71.00 92 ARG A N 1
ATOM 667 C CA . ARG A 1 92 ? 5.371 -7.983 -13.255 1.00 71.00 92 ARG A CA 1
ATOM 668 C C . ARG A 1 92 ? 4.313 -7.112 -12.582 1.00 71.00 92 ARG A C 1
ATOM 670 O O . ARG A 1 92 ? 4.058 -7.311 -11.399 1.00 71.00 92 ARG A O 1
ATOM 677 N N . VAL A 1 93 ? 3.646 -6.231 -13.330 1.00 73.06 93 VAL A N 1
ATOM 678 C CA . VAL A 1 93 ? 2.497 -5.461 -12.830 1.00 73.06 93 VAL A CA 1
ATOM 679 C C . VAL A 1 93 ? 1.368 -6.406 -12.443 1.00 73.06 93 VAL A C 1
ATOM 681 O O . VAL A 1 93 ? 0.865 -6.331 -11.325 1.00 73.06 93 VAL A O 1
ATOM 684 N N . HIS A 1 94 ? 1.046 -7.377 -13.300 1.00 77.75 94 HIS A N 1
ATOM 685 C CA . HIS A 1 94 ? 0.049 -8.394 -12.967 1.00 77.75 94 HIS A CA 1
ATOM 686 C C . HIS A 1 94 ? 0.406 -9.159 -11.681 1.00 77.75 94 HIS A C 1
ATOM 688 O O . HIS A 1 94 ? -0.438 -9.351 -10.808 1.00 77.75 94 HIS A O 1
ATOM 694 N N . SER A 1 95 ? 1.678 -9.538 -11.525 1.00 79.31 95 SER A N 1
ATOM 695 C CA . SER A 1 95 ? 2.167 -10.230 -10.325 1.00 79.31 95 SER A CA 1
ATOM 696 C C . SER A 1 95 ? 2.069 -9.369 -9.061 1.00 79.31 95 SER A C 1
ATOM 698 O O . SER A 1 95 ? 1.750 -9.898 -7.997 1.00 79.31 95 SER A O 1
ATOM 700 N N . LEU A 1 96 ? 2.315 -8.059 -9.167 1.00 79.44 96 LEU A N 1
ATOM 701 C CA . LEU A 1 96 ? 2.173 -7.103 -8.069 1.00 79.44 96 LEU A CA 1
ATOM 702 C C . LEU A 1 96 ? 0.705 -6.960 -7.647 1.00 79.44 96 LEU A C 1
ATOM 704 O O . LEU A 1 96 ? 0.383 -7.122 -6.473 1.00 79.44 96 LEU A O 1
ATOM 708 N N . VAL A 1 97 ? -0.192 -6.724 -8.608 1.00 81.44 97 VAL A N 1
ATOM 709 C CA . VAL A 1 97 ? -1.640 -6.587 -8.377 1.00 81.44 97 VAL A CA 1
ATOM 710 C C . VAL A 1 97 ? -2.205 -7.838 -7.706 1.00 81.44 97 VAL A C 1
ATOM 712 O O . VAL A 1 97 ? -2.893 -7.740 -6.691 1.00 81.44 97 VAL A O 1
ATOM 715 N N . MET A 1 98 ? -1.848 -9.026 -8.205 1.00 83.88 98 MET A N 1
ATOM 716 C CA . MET A 1 98 ? -2.242 -10.295 -7.586 1.00 83.88 98 MET A CA 1
ATOM 717 C C . MET A 1 98 ? -1.734 -10.439 -6.148 1.00 83.88 98 MET A C 1
ATOM 719 O O . MET A 1 98 ? -2.408 -11.041 -5.315 1.00 83.88 98 MET A O 1
ATOM 723 N N . ALA A 1 99 ? -0.549 -9.912 -5.842 1.00 83.69 99 ALA A N 1
ATOM 724 C CA . ALA A 1 99 ? 0.013 -9.985 -4.502 1.00 83.69 99 ALA A CA 1
ATOM 725 C C . ALA A 1 99 ? -0.743 -9.105 -3.512 1.00 83.69 99 ALA A C 1
ATOM 727 O O . ALA A 1 99 ? -1.036 -9.560 -2.408 1.00 83.69 99 ALA A O 1
ATOM 728 N N . PHE A 1 100 ? -1.089 -7.880 -3.912 1.00 84.88 100 PHE A N 1
ATOM 729 C CA . PHE A 1 100 ? -1.937 -6.995 -3.117 1.00 84.88 100 PHE A CA 1
ATOM 730 C C . PHE A 1 100 ? -3.329 -7.598 -2.906 1.00 84.88 100 PHE A C 1
ATOM 732 O O . PHE A 1 100 ? -3.817 -7.612 -1.779 1.00 84.88 100 PHE A O 1
ATOM 739 N N . ASP A 1 101 ? -3.941 -8.167 -3.945 1.00 85.12 101 ASP A N 1
ATOM 740 C CA . ASP A 1 101 ? -5.252 -8.817 -3.836 1.00 85.12 101 ASP A CA 1
ATOM 741 C C . ASP A 1 101 ? -5.229 -10.036 -2.891 1.00 85.12 101 ASP A C 1
ATOM 743 O O . ASP A 1 101 ? -6.066 -10.171 -1.990 1.00 85.12 101 ASP A O 1
ATOM 747 N N . ALA A 1 102 ? -4.205 -10.889 -3.016 1.00 84.75 102 ALA A N 1
ATOM 748 C CA . ALA A 1 102 ? -4.002 -12.032 -2.128 1.00 84.75 102 ALA A CA 1
ATOM 749 C C . ALA A 1 102 ? -3.730 -11.598 -0.678 1.00 84.75 102 ALA A C 1
ATOM 751 O O . ALA A 1 102 ? -4.263 -12.191 0.266 1.00 84.75 102 ALA A O 1
ATOM 752 N N . LEU A 1 103 ? -2.928 -10.546 -0.490 1.00 82.44 103 LEU A N 1
ATOM 753 C CA . LEU A 1 103 ? -2.639 -9.979 0.824 1.00 82.44 103 LEU A CA 1
ATOM 754 C C . LEU A 1 103 ? -3.914 -9.445 1.472 1.00 82.44 103 LEU A C 1
ATOM 756 O O . LEU A 1 103 ? -4.215 -9.798 2.614 1.00 82.44 103 LEU A O 1
ATOM 760 N N . GLY A 1 104 ? -4.699 -8.669 0.725 1.0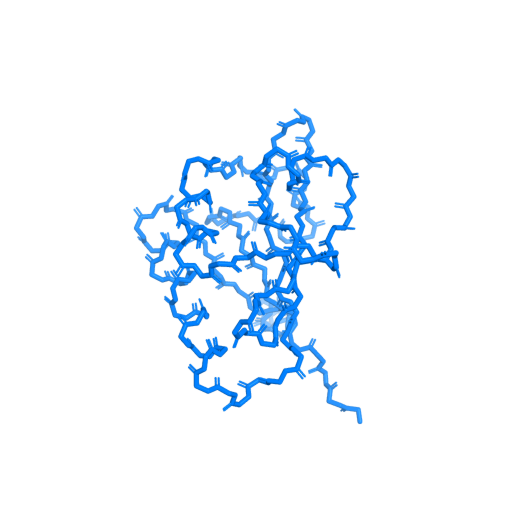0 81.31 104 GLY A N 1
ATOM 761 C CA . GLY A 1 104 ? -5.957 -8.110 1.200 1.00 81.31 104 GLY A CA 1
ATOM 762 C C . GLY A 1 104 ? -6.960 -9.182 1.606 1.00 81.31 104 GLY A C 1
ATOM 763 O O . GLY A 1 104 ? -7.470 -9.149 2.730 1.00 81.31 104 GLY A O 1
ATOM 764 N N . SER A 1 105 ? -7.126 -10.207 0.768 1.00 80.50 105 SER A N 1
ATOM 765 C CA . SER A 1 105 ? -8.008 -11.351 1.034 1.00 80.50 105 SER A CA 1
ATOM 766 C C . SER A 1 105 ? -7.688 -12.081 2.345 1.00 80.50 105 SER A C 1
ATOM 768 O O . SER A 1 105 ? -8.580 -12.647 2.975 1.00 80.50 105 SER A O 1
ATOM 770 N N . SER A 1 106 ? -6.424 -12.064 2.777 1.00 78.56 106 SER A N 1
ATOM 771 C CA . SER A 1 106 ? -5.976 -12.717 4.015 1.00 78.56 106 SER A CA 1
ATOM 772 C C . SER A 1 106 ? -6.025 -11.822 5.260 1.00 78.56 106 SER A C 1
ATOM 774 O O . SER A 1 106 ? -5.997 -12.336 6.376 1.00 78.56 106 SER A O 1
ATOM 776 N N . SER A 1 107 ? -6.097 -10.499 5.075 1.00 80.00 107 SER A N 1
ATOM 777 C CA . SER A 1 107 ? -5.821 -9.508 6.126 1.00 80.00 107 SER A CA 1
ATOM 778 C C . SER A 1 107 ? -6.937 -8.472 6.329 1.00 80.00 107 SER A C 1
ATOM 780 O O . SER A 1 107 ? -6.774 -7.547 7.118 1.00 80.00 107 SER A O 1
ATOM 782 N N . GLY A 1 108 ? -8.084 -8.620 5.654 1.00 85.50 108 GLY A N 1
ATOM 783 C CA . GLY A 1 108 ? -9.210 -7.684 5.775 1.00 85.50 108 GLY A CA 1
ATOM 784 C C . GLY A 1 108 ? -9.003 -6.367 5.021 1.00 85.50 108 GLY A C 1
ATOM 785 O O . GLY A 1 108 ? -9.633 -5.362 5.351 1.00 85.50 108 GLY A O 1
ATOM 786 N N . TYR A 1 109 ? -8.148 -6.378 3.998 1.00 89.25 109 TYR A N 1
ATOM 787 C CA . TYR A 1 109 ? -7.927 -5.257 3.083 1.00 89.25 109 TYR A CA 1
ATOM 788 C C . TYR A 1 109 ? -8.427 -5.622 1.681 1.00 89.25 109 TYR A C 1
ATOM 790 O O . TYR A 1 109 ? -8.717 -6.784 1.394 1.00 89.25 109 TYR A O 1
ATOM 798 N N . ARG A 1 110 ? -8.547 -4.645 0.792 1.00 86.88 110 ARG A N 1
ATOM 799 C CA . ARG A 1 110 ? -8.981 -4.853 -0.587 1.00 86.88 110 ARG A CA 1
ATOM 800 C C . ARG A 1 110 ? -8.221 -3.928 -1.517 1.00 86.88 110 ARG A C 1
ATOM 802 O O . ARG A 1 110 ? -8.006 -2.768 -1.184 1.00 86.88 110 ARG A O 1
ATOM 809 N N . LEU A 1 111 ? -7.879 -4.463 -2.684 1.00 85.56 111 LEU A N 1
ATOM 810 C CA . LEU A 1 111 ? -7.435 -3.696 -3.836 1.00 85.56 111 LEU A CA 1
ATOM 811 C C . LEU A 1 111 ? -8.649 -3.376 -4.720 1.00 85.56 111 LEU A C 1
ATOM 813 O O . LEU A 1 111 ? -9.417 -4.276 -5.071 1.00 85.56 111 LEU A O 1
ATOM 817 N N . ALA A 1 112 ? -8.844 -2.110 -5.058 1.00 82.19 112 ALA A N 1
ATOM 818 C CA . ALA A 1 112 ? -9.894 -1.660 -5.965 1.00 82.19 112 ALA A CA 1
ATOM 819 C C . ALA A 1 112 ? -9.306 -0.714 -7.016 1.00 82.19 112 ALA A C 1
ATOM 821 O O . ALA A 1 112 ? -8.338 -0.024 -6.722 1.00 82.19 112 ALA A O 1
ATOM 822 N N . SER A 1 113 ? -9.852 -0.690 -8.235 1.00 74.50 113 SER A N 1
ATOM 823 C CA . SER A 1 113 ? -9.455 0.306 -9.237 1.00 74.50 113 SER A CA 1
ATOM 824 C C . SER A 1 113 ? -10.317 1.549 -9.114 1.00 74.50 113 SER A C 1
ATOM 826 O O . SER A 1 113 ? -11.540 1.426 -9.014 1.00 74.50 113 SER A O 1
ATOM 828 N N . GLU A 1 114 ? -9.697 2.722 -9.197 1.00 65.12 114 GLU A N 1
ATOM 829 C CA . GLU A 1 114 ? -10.391 4.009 -9.119 1.00 65.12 114 GLU A CA 1
ATOM 830 C C . GLU A 1 114 ? -11.498 4.117 -10.196 1.00 65.12 114 GLU A C 1
ATOM 832 O O . GLU A 1 114 ? -12.621 4.516 -9.895 1.00 65.12 114 GLU A O 1
ATOM 837 N N . ASP A 1 115 ? -11.258 3.584 -11.406 1.00 49.59 115 ASP A N 1
ATOM 838 C CA . ASP A 1 115 ? -12.232 3.541 -12.517 1.00 49.59 115 ASP A CA 1
ATOM 839 C C . ASP A 1 115 ? -13.463 2.641 -12.270 1.00 49.59 115 ASP A C 1
ATOM 841 O O . ASP A 1 115 ? -14.516 2.852 -12.869 1.00 49.59 115 ASP A O 1
ATOM 845 N N . ALA A 1 116 ? -13.362 1.615 -11.416 1.00 40.12 116 ALA A N 1
ATOM 846 C CA . ALA A 1 116 ? -14.447 0.639 -11.217 1.00 40.12 116 ALA A CA 1
ATOM 847 C C . ALA A 1 116 ? -15.381 1.008 -10.059 1.00 40.12 116 ALA A C 1
ATOM 849 O O . ALA A 1 116 ? -16.305 0.256 -9.745 1.00 40.12 116 ALA A O 1
ATOM 850 N N . MET A 1 117 ? -15.133 2.135 -9.391 1.00 48.66 117 MET A N 1
ATOM 851 C CA . MET A 1 117 ? -15.862 2.515 -8.181 1.00 48.66 117 MET A CA 1
ATOM 852 C C . MET A 1 117 ? -16.895 3.619 -8.407 1.00 48.66 117 MET A C 1
ATOM 854 O O . MET A 1 117 ? -17.735 3.840 -7.540 1.00 48.66 117 MET A O 1
ATOM 858 N N . THR A 1 118 ? -16.925 4.215 -9.601 1.00 40.03 118 THR A N 1
ATOM 859 C CA . THR A 1 118 ? -17.970 5.156 -10.039 1.00 40.03 118 THR A CA 1
ATOM 860 C C . THR A 1 118 ? -19.252 4.463 -10.526 1.00 40.03 118 THR A C 1
ATOM 862 O O . THR A 1 118 ? -20.246 5.133 -10.793 1.00 40.03 118 THR A O 1
ATOM 865 N N . GLU A 1 119 ? -19.273 3.130 -10.636 1.00 39.16 119 GLU A N 1
ATOM 866 C CA . GLU A 1 119 ? -20.425 2.360 -11.132 1.00 39.16 119 GLU A CA 1
ATOM 867 C C . GLU A 1 119 ? -20.987 1.404 -10.072 1.00 39.16 119 GLU A C 1
ATOM 869 O O . GLU A 1 119 ? -21.083 0.196 -10.274 1.00 39.16 119 GLU A O 1
ATOM 874 N N . HIS A 1 120 ? -21.383 1.936 -8.917 1.00 38.06 120 HIS A N 1
ATOM 875 C CA . HIS A 1 120 ? -22.295 1.217 -8.025 1.00 38.06 120 HIS A CA 1
ATOM 876 C C . HIS A 1 120 ? -23.283 2.156 -7.317 1.00 38.06 120 HIS A C 1
ATOM 878 O O . HIS A 1 120 ? -23.579 1.989 -6.141 1.00 38.06 120 HIS A O 1
ATOM 884 N N . ASP A 1 121 ? -23.826 3.120 -8.064 1.00 38.53 121 ASP A N 1
ATOM 885 C CA . ASP A 1 121 ? -25.073 3.812 -7.717 1.00 38.53 121 ASP A CA 1
ATOM 886 C C . ASP A 1 121 ? -25.883 4.051 -9.008 1.00 38.53 121 ASP A C 1
ATOM 888 O O . ASP A 1 121 ? -25.793 5.083 -9.676 1.00 38.53 121 ASP A O 1
ATOM 892 N N . SER A 1 122 ? -26.624 3.027 -9.442 1.00 38.50 122 SER A N 1
ATOM 893 C CA . SER A 1 122 ? -27.666 3.109 -10.481 1.00 38.50 122 SER A CA 1
ATOM 894 C C . SER A 1 122 ? -28.744 2.062 -10.242 1.00 38.50 122 SER A C 1
ATOM 896 O O . SER A 1 122 ? -28.383 0.899 -9.951 1.00 38.50 122 SER A O 1
#

pLDDT: mean 73.79, std 14.77, range [30.42, 91.69]

Solvent-accessible surface area (backbone atoms only — not comparable to full-atom values): 6840 Å² total; per-residue (Å²): 135,78,82,73,62,35,30,42,38,32,37,65,89,48,48,83,94,46,41,77,76,26,56,66,53,61,60,69,63,52,41,53,54,41,64,75,57,50,30,12,35,87,86,70,45,77,59,47,56,76,63,43,45,43,78,52,82,48,63,29,35,25,91,84,34,64,35,40,35,30,27,45,37,46,96,82,32,35,20,35,36,40,38,38,45,77,49,75,86,40,73,56,44,50,53,49,53,51,47,50,40,56,50,12,73,75,67,60,28,38,61,45,47,63,81,69,66,80,75,81,84,130

Organism: NCBI:txid1164595

Foldseek 3Di:
DPPQWKKKKFFAPDDPVCLLPGDFDDQVLVQVLQVVQQWAFPVRHRDHSVNQQPPDFGFIDRPPAQWTKGFDHHPSGTRMIMIGHPDCPDPVNVVSQVVSQVSCVVRRMHMDIPVVPVPDDD

Radius of gyration: 13.72 Å; Cα contacts (8 Å, |Δi|>4): 224; chains: 1; bounding box: 45×26×36 Å

Mean predicted aligned error: 8.26 Å